Protein AF-A0A327Z6N2-F1 (afdb_monomer_lite)

Secondary structure (DSSP, 8-state):
---EEEE----HHHHHHT--SEEEETTEEEE----EEETTTTEEE-------

pLDDT: mean 78.46, std 18.61, range [43.28, 96.88]

InterPro domains:
  IPR035959 RutC-like superfamily [SSF55298] (2-39)

Organism: NCBI:txid1287878

Structure (mmCIF, N/CA/C/O backbone):
data_AF-A0A327Z6N2-F1
#
_entry.id   AF-A0A327Z6N2-F1
#
loop_
_atom_site.group_PDB
_atom_site.id
_atom_site.type_symbol
_atom_site.label_atom_id
_atom_site.label_alt_id
_atom_site.label_comp_id
_atom_site.label_asym_id
_atom_site.label_entity_id
_atom_site.label_seq_id
_atom_site.pdbx_PDB_ins_code
_atom_site.Cartn_x
_atom_site.Cartn_y
_atom_site.Cartn_z
_atom_site.occupancy
_atom_site.B_iso_or_equiv
_atom_site.auth_seq_id
_atom_site.auth_comp_id
_atom_site.auth_asym_id
_atom_site.auth_atom_id
_atom_site.pdbx_PDB_model_num
ATOM 1 N N . MET A 1 1 ? -10.715 3.091 19.131 1.00 56.94 1 MET A N 1
ATOM 2 C CA . MET A 1 1 ? -9.699 3.447 18.121 1.00 56.94 1 MET A CA 1
ATOM 3 C C . MET A 1 1 ? -9.993 2.645 16.878 1.00 56.94 1 MET A C 1
ATOM 5 O O . MET A 1 1 ? -10.136 1.433 16.982 1.00 56.94 1 MET A O 1
ATOM 9 N N . THR A 1 2 ? -10.158 3.311 15.747 1.00 69.19 2 THR A N 1
ATOM 10 C CA . THR A 1 2 ? -10.378 2.654 14.462 1.00 69.19 2 THR A CA 1
ATOM 11 C C . THR A 1 2 ? -9.107 1.887 14.085 1.00 69.19 2 THR A C 1
ATOM 13 O O . THR A 1 2 ? -8.018 2.455 14.100 1.00 69.19 2 THR A O 1
ATOM 16 N N . GLN A 1 3 ? -9.205 0.573 13.877 1.00 83.69 3 GLN A N 1
ATOM 17 C CA . GLN A 1 3 ? -8.032 -0.277 13.670 1.00 83.69 3 GLN A CA 1
ATOM 18 C C . GLN A 1 3 ? -7.504 -0.098 12.243 1.00 83.69 3 GLN A C 1
ATOM 20 O O . GLN A 1 3 ? -8.137 -0.540 11.288 1.00 83.69 3 GLN A O 1
ATOM 25 N N . ARG A 1 4 ? -6.326 0.520 12.105 1.00 93.81 4 ARG A N 1
ATOM 26 C CA . ARG A 1 4 ? -5.613 0.607 10.826 1.00 93.81 4 ARG A CA 1
ATOM 27 C C . ARG A 1 4 ? -4.927 -0.726 10.523 1.00 93.81 4 ARG A C 1
ATOM 2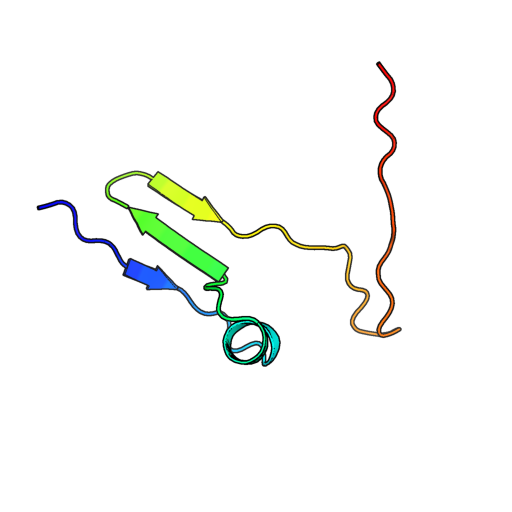9 O O . ARG A 1 4 ? -4.112 -1.184 11.324 1.00 93.81 4 ARG A O 1
ATOM 36 N N . ARG A 1 5 ? -5.209 -1.326 9.362 1.00 96.88 5 ARG A N 1
ATOM 37 C CA . ARG A 1 5 ? -4.583 -2.586 8.911 1.00 96.88 5 ARG A CA 1
ATOM 38 C C . ARG A 1 5 ? -3.997 -2.444 7.509 1.00 96.88 5 ARG A C 1
ATOM 40 O O . ARG A 1 5 ? -4.722 -2.124 6.572 1.00 96.88 5 ARG A O 1
ATOM 47 N N . ALA A 1 6 ? -2.704 -2.726 7.363 1.00 96.88 6 ALA A N 1
ATOM 48 C CA . ALA A 1 6 ? -2.051 -2.826 6.059 1.00 96.88 6 ALA A CA 1
ATOM 49 C C . ALA A 1 6 ? -2.348 -4.181 5.397 1.00 96.88 6 ALA A C 1
ATOM 51 O O . ALA A 1 6 ? -2.435 -5.207 6.074 1.00 96.88 6 ALA A O 1
ATOM 52 N N . ILE A 1 7 ? -2.509 -4.171 4.077 1.00 96.31 7 ILE A N 1
ATOM 53 C CA . ILE A 1 7 ? -2.725 -5.345 3.234 1.00 96.31 7 ILE A CA 1
ATOM 54 C C . ILE A 1 7 ? -1.632 -5.341 2.166 1.00 96.31 7 ILE A C 1
ATOM 56 O O . ILE A 1 7 ? -1.491 -4.364 1.430 1.00 96.31 7 ILE A O 1
ATOM 60 N N . PHE A 1 8 ? -0.881 -6.435 2.089 1.00 95.62 8 PHE A N 1
ATOM 61 C CA . PHE A 1 8 ? 0.207 -6.637 1.134 1.00 95.62 8 PHE A CA 1
ATOM 62 C C . PHE A 1 8 ? -0.195 -7.695 0.110 1.00 95.62 8 PHE A C 1
ATOM 64 O O . PHE A 1 8 ? -0.928 -8.630 0.437 1.00 95.62 8 PHE A O 1
ATOM 71 N N . SER A 1 9 ? 0.274 -7.542 -1.124 1.00 91.56 9 SER A N 1
ATOM 72 C CA . SER A 1 9 ? 0.083 -8.526 -2.195 1.00 91.56 9 SER A CA 1
ATOM 73 C C . SER A 1 9 ? 1.229 -9.530 -2.303 1.00 91.56 9 SER A C 1
ATOM 75 O O . SER A 1 9 ? 1.054 -10.574 -2.924 1.00 91.56 9 SER A O 1
ATOM 77 N N . GLY A 1 10 ? 2.377 -9.233 -1.688 1.00 92.69 10 GLY A N 1
ATOM 78 C CA . GLY A 1 10 ? 3.596 -10.033 -1.801 1.00 92.69 10 GLY A CA 1
ATOM 79 C C . GLY A 1 10 ? 4.464 -9.635 -2.996 1.00 92.69 10 GLY A C 1
ATOM 80 O O . GLY A 1 10 ? 5.357 -10.385 -3.376 1.00 92.69 10 GLY A O 1
ATOM 81 N N . SER A 1 11 ? 4.211 -8.474 -3.607 1.00 88.38 11 SER A N 1
ATOM 82 C CA . SER A 1 11 ? 5.065 -7.951 -4.673 1.00 88.38 11 SER A CA 1
ATOM 83 C C . SER A 1 11 ? 6.376 -7.429 -4.088 1.00 88.38 11 SER A C 1
ATOM 85 O O . SER A 1 11 ? 6.359 -6.689 -3.106 1.00 88.38 11 SER A O 1
ATOM 87 N N . GLU A 1 12 ? 7.506 -7.715 -4.742 1.00 90.25 12 GLU A N 1
ATOM 88 C CA . GLU A 1 12 ? 8.810 -7.153 -4.351 1.00 90.25 12 GLU A CA 1
ATOM 89 C C . GLU A 1 12 ? 8.803 -5.614 -4.291 1.00 90.25 12 GLU A C 1
ATOM 91 O O . GLU A 1 12 ? 9.557 -5.009 -3.534 1.00 90.25 12 GLU A O 1
ATOM 96 N N . TYR A 1 13 ? 7.931 -4.962 -5.066 1.00 86.62 13 TYR A N 1
ATOM 97 C CA . TYR A 1 13 ? 7.835 -3.509 -5.118 1.00 86.62 13 TYR A CA 1
ATOM 98 C C . TYR A 1 13 ? 7.323 -2.906 -3.808 1.00 86.62 13 TYR A C 1
ATOM 100 O O . TYR A 1 13 ? 7.737 -1.804 -3.452 1.00 86.62 13 TYR A O 1
ATOM 108 N N . GLU A 1 14 ? 6.463 -3.621 -3.079 1.00 92.44 14 GLU A N 1
ATOM 109 C CA . GLU A 1 14 ? 5.922 -3.169 -1.792 1.00 92.44 14 GLU A CA 1
ATOM 110 C C . GLU A 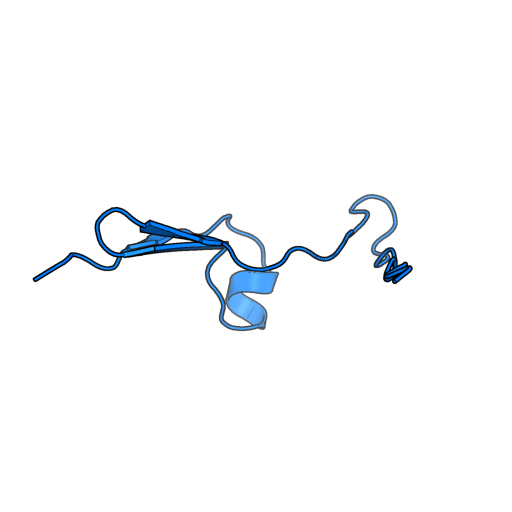1 14 ? 7.041 -3.015 -0.756 1.00 92.44 14 GLU A C 1
ATOM 112 O O . GLU A 1 14 ? 7.111 -2.003 -0.057 1.00 92.44 14 GLU A O 1
ATOM 117 N N . GLU A 1 15 ? 7.961 -3.981 -0.720 1.00 93.38 15 GLU A N 1
ATOM 118 C CA . GLU A 1 15 ? 9.148 -3.947 0.134 1.00 93.38 15 GLU A CA 1
ATOM 119 C C . GLU A 1 15 ? 10.180 -2.933 -0.379 1.00 93.38 15 GLU A C 1
ATOM 121 O O . GLU A 1 15 ? 10.675 -2.109 0.388 1.00 93.38 15 GLU A O 1
ATOM 126 N N . ARG A 1 16 ? 10.466 -2.937 -1.689 1.00 93.81 16 ARG A N 1
ATOM 127 C CA . ARG A 1 16 ? 11.500 -2.082 -2.297 1.00 93.81 16 ARG A CA 1
ATOM 128 C C . ARG A 1 16 ? 11.181 -0.591 -2.239 1.00 93.81 16 ARG A C 1
ATOM 130 O O . ARG A 1 16 ? 12.103 0.213 -2.130 1.00 93.81 16 ARG A O 1
ATOM 137 N N . PHE A 1 17 ? 9.909 -0.216 -2.345 1.00 90.62 17 PHE A N 1
ATOM 138 C CA . PHE A 1 17 ? 9.479 1.184 -2.404 1.00 90.62 17 PHE A CA 1
ATOM 139 C C . PHE A 1 17 ? 8.659 1.628 -1.186 1.00 90.62 17 PHE A C 1
ATOM 141 O O . PHE A 1 17 ? 8.274 2.793 -1.107 1.00 90.62 17 PHE A O 1
ATOM 148 N N . GLY A 1 18 ? 8.422 0.736 -0.220 1.00 93.19 18 GLY A N 1
ATOM 149 C CA . GLY A 1 18 ? 7.846 1.084 1.077 1.00 93.19 18 GLY A CA 1
ATOM 150 C C . GLY A 1 18 ? 6.369 1.473 1.022 1.00 93.19 18 GLY A C 1
ATOM 151 O O . GLY A 1 18 ? 5.977 2.486 1.603 1.00 93.19 18 GLY A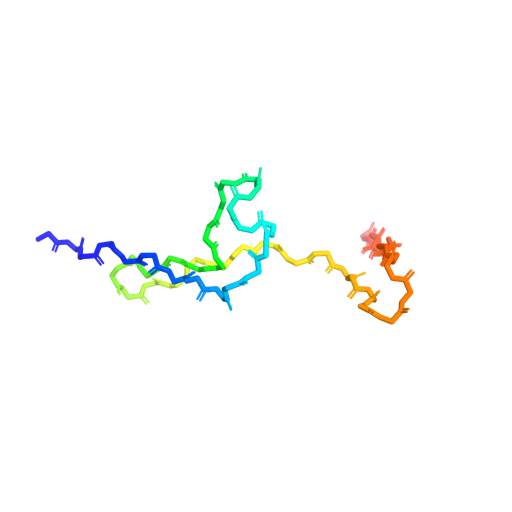 O 1
ATOM 152 N N . TYR A 1 19 ? 5.536 0.678 0.346 1.00 92.88 19 TYR A N 1
ATOM 153 C CA . TYR A 1 19 ? 4.082 0.884 0.309 1.00 92.88 19 TYR A CA 1
ATOM 154 C C . TYR A 1 19 ? 3.307 -0.423 0.539 1.00 92.88 19 TYR A C 1
ATOM 156 O O . TYR A 1 19 ? 3.810 -1.514 0.297 1.00 92.88 19 TYR A O 1
ATOM 164 N N . ALA A 1 20 ? 2.059 -0.317 1.006 1.00 95.00 20 ALA A N 1
ATOM 165 C CA . ALA A 1 20 ? 1.124 -1.444 1.100 1.00 95.00 20 ALA A CA 1
ATOM 166 C C . ALA A 1 20 ? 0.153 -1.410 -0.084 1.00 95.00 20 ALA A C 1
ATOM 168 O O . ALA A 1 20 ? -0.260 -0.320 -0.466 1.00 95.00 20 ALA A O 1
ATOM 169 N N . ARG A 1 21 ? -0.282 -2.558 -0.627 1.00 94.94 21 ARG A N 1
ATOM 170 C CA . ARG A 1 21 ? -1.314 -2.602 -1.687 1.00 94.94 21 ARG A CA 1
ATOM 171 C C . ARG A 1 21 ? -2.560 -1.810 -1.301 1.00 94.94 21 ARG A C 1
ATOM 173 O O . ARG A 1 21 ? -3.116 -1.087 -2.128 1.00 94.94 21 ARG A O 1
ATOM 180 N N . ALA A 1 22 ? -3.005 -1.994 -0.063 1.00 96.00 22 ALA A N 1
ATOM 181 C CA . ALA A 1 22 ? -4.149 -1.296 0.487 1.00 96.00 22 ALA A CA 1
ATOM 182 C C . ALA A 1 22 ? -4.029 -1.122 2.003 1.00 96.00 22 ALA A C 1
ATOM 184 O O . ALA A 1 22 ? -3.317 -1.856 2.691 1.00 96.00 22 ALA A O 1
ATOM 185 N N . VAL A 1 23 ? -4.775 -0.159 2.534 1.00 96.69 23 VAL A N 1
ATOM 186 C CA . VAL A 1 23 ? -4.940 0.064 3.969 1.00 96.69 23 VAL A CA 1
ATOM 187 C C . VAL A 1 23 ? -6.429 0.123 4.280 1.00 96.69 23 VAL A C 1
ATOM 189 O O . VAL A 1 23 ? -7.158 0.914 3.684 1.00 96.69 23 VAL A O 1
ATOM 192 N N . LEU A 1 24 ? -6.869 -0.708 5.222 1.00 96.19 24 LEU A N 1
ATOM 193 C CA . LEU A 1 24 ? -8.172 -0.566 5.862 1.00 96.19 24 LEU A CA 1
ATOM 194 C C . LEU A 1 24 ? -8.043 0.472 6.979 1.00 96.19 24 LEU A C 1
ATOM 196 O O . LEU A 1 24 ? -7.196 0.314 7.864 1.00 96.19 24 LEU A O 1
ATOM 200 N N . ASP A 1 25 ? -8.878 1.503 6.934 1.00 94.50 25 ASP A N 1
ATOM 201 C CA . ASP A 1 25 ? -9.027 2.508 7.982 1.00 94.50 25 ASP A CA 1
ATOM 202 C C . ASP A 1 25 ? -10.517 2.691 8.286 1.00 94.50 25 ASP A C 1
ATOM 204 O O . ASP A 1 25 ? -11.248 3.401 7.596 1.00 94.50 25 ASP A O 1
ATOM 208 N N . GLY A 1 26 ? -10.990 1.954 9.291 1.00 91.38 26 GLY A N 1
ATOM 209 C CA . GLY A 1 26 ? -12.403 1.927 9.662 1.00 91.38 26 GLY A CA 1
ATOM 210 C C . GLY A 1 26 ? -13.272 1.260 8.620 1.00 91.38 26 GLY A C 1
ATOM 211 O O . GLY A 1 26 ? -13.116 0.072 8.353 1.00 91.38 26 GLY A O 1
ATOM 212 N N . ASP A 1 27 ? -14.211 2.025 8.080 1.00 94.00 27 ASP A N 1
ATOM 213 C CA . ASP A 1 27 ? -15.129 1.622 7.018 1.00 94.00 27 ASP A CA 1
ATOM 214 C C . ASP A 1 27 ? -14.569 1.896 5.613 1.00 94.00 27 ASP A C 1
ATOM 216 O O . ASP A 1 27 ? -15.210 1.564 4.616 1.00 94.00 27 ASP A O 1
ATOM 220 N N . ARG A 1 28 ? -13.371 2.486 5.514 1.00 94.94 28 ARG A N 1
ATOM 221 C CA . ARG A 1 28 ? -12.749 2.863 4.243 1.00 94.94 28 ARG A CA 1
ATOM 222 C C . ARG A 1 28 ? -11.566 1.976 3.905 1.00 94.94 28 ARG A C 1
ATOM 224 O O . ARG A 1 28 ? -10.773 1.589 4.762 1.00 94.94 28 ARG A O 1
ATOM 231 N N . VAL A 1 29 ? -11.409 1.721 2.610 1.00 95.75 29 VAL A N 1
ATOM 232 C CA . VAL A 1 29 ? -10.230 1.067 2.044 1.00 95.75 29 VAL A CA 1
ATOM 233 C C . VAL A 1 29 ? -9.522 2.057 1.131 1.00 95.75 29 VAL A C 1
ATOM 235 O O . VAL A 1 29 ? -10.103 2.559 0.173 1.00 95.75 29 VAL A O 1
ATOM 238 N N . HIS A 1 30 ? -8.260 2.332 1.437 1.00 94.56 30 HIS A N 1
ATOM 239 C CA . HIS A 1 30 ? -7.376 3.163 0.629 1.00 94.56 30 HIS A CA 1
ATOM 240 C C . HIS A 1 30 ? -6.510 2.230 -0.210 1.00 94.56 30 HIS A C 1
ATOM 242 O O . HIS A 1 30 ? -5.803 1.392 0.349 1.00 94.56 30 HIS A O 1
ATOM 248 N N . VAL A 1 31 ? -6.573 2.354 -1.533 1.00 94.31 31 VAL A N 1
ATOM 249 C CA . VAL A 1 31 ? -5.850 1.484 -2.470 1.00 94.31 31 VAL A CA 1
ATOM 250 C C . VAL A 1 31 ? -4.710 2.273 -3.102 1.00 94.31 31 VAL A C 1
ATOM 252 O O . VAL A 1 31 ? -4.907 3.411 -3.529 1.00 94.31 31 VAL A O 1
ATOM 255 N N . SER A 1 32 ? -3.51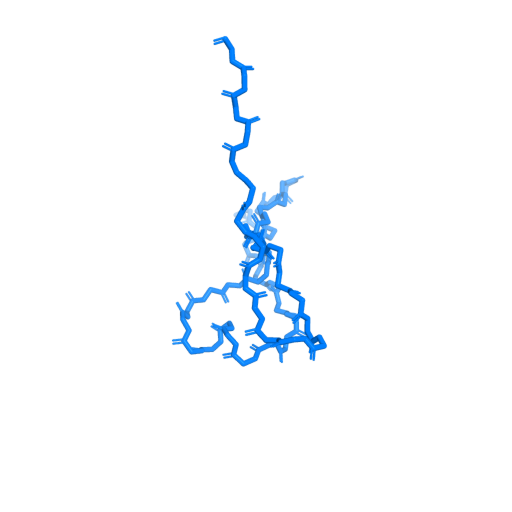4 1.688 -3.150 1.00 92.50 32 SER A N 1
ATOM 256 C CA . SER A 1 32 ? -2.381 2.296 -3.849 1.00 92.50 32 SER A CA 1
ATOM 257 C C . SER A 1 32 ? -2.612 2.320 -5.355 1.00 92.50 32 SER A C 1
ATOM 259 O O . SER A 1 32 ? -3.143 1.367 -5.922 1.00 92.50 32 SER A O 1
ATOM 261 N N . GLY A 1 33 ? -2.163 3.395 -6.008 1.00 84.31 33 GLY A N 1
ATOM 262 C CA . GLY A 1 33 ? -2.215 3.507 -7.462 1.00 84.31 33 GLY A CA 1
ATOM 263 C C . GLY A 1 33 ? -1.454 2.368 -8.141 1.00 84.31 33 GLY A C 1
ATOM 264 O O . GLY A 1 33 ? -0.367 1.982 -7.707 1.00 84.31 33 GLY A O 1
ATOM 265 N N . THR A 1 34 ? -2.036 1.826 -9.204 1.00 72.69 34 THR A N 1
ATOM 266 C CA . THR A 1 34 ? -1.388 0.858 -10.090 1.00 72.69 34 THR A CA 1
ATOM 267 C C . THR A 1 34 ? -1.025 1.565 -11.386 1.00 72.69 34 THR A C 1
ATOM 269 O O . THR A 1 34 ? -1.899 2.130 -12.039 1.00 72.69 34 THR A O 1
ATOM 272 N N . THR A 1 35 ? 0.247 1.536 -11.774 1.00 70.62 35 THR A N 1
ATOM 273 C CA . THR A 1 35 ? 0.625 1.750 -13.174 1.00 70.62 35 THR A CA 1
ATOM 274 C C . THR A 1 35 ? 0.154 0.552 -14.001 1.00 70.62 35 THR A C 1
ATOM 276 O O . THR A 1 35 ? 0.094 -0.563 -13.476 1.00 70.62 35 THR A O 1
ATOM 279 N N . GLY A 1 36 ? -0.197 0.770 -15.274 1.00 62.00 36 GLY A N 1
ATOM 280 C CA . GLY A 1 36 ? -0.443 -0.305 -16.239 1.00 62.00 36 GLY A CA 1
ATOM 281 C C . GLY A 1 36 ? 0.864 -1.039 -16.508 1.00 62.00 36 GLY A C 1
ATOM 282 O O . GLY A 1 36 ? 1.576 -0.725 -17.451 1.00 62.00 36 GLY A O 1
ATOM 283 N N . PHE A 1 37 ? 1.258 -1.918 -15.591 1.00 60.16 37 PHE A N 1
ATOM 284 C CA . PHE A 1 37 ? 2.481 -2.690 -15.713 1.00 60.16 37 PHE A CA 1
ATOM 285 C C . PHE A 1 37 ? 2.150 -3.979 -16.452 1.00 60.16 37 PHE A C 1
ATOM 287 O O . PHE A 1 37 ? 1.484 -4.863 -15.904 1.00 60.16 37 PHE A O 1
ATOM 294 N N . ASP A 1 38 ? 2.598 -4.079 -17.700 1.00 59.03 38 ASP A N 1
ATOM 295 C CA . ASP A 1 38 ? 2.530 -5.331 -18.439 1.00 59.03 38 ASP A CA 1
ATOM 296 C C . ASP A 1 38 ? 3.613 -6.270 -17.889 1.00 59.03 38 ASP A C 1
ATOM 298 O O . ASP A 1 38 ? 4.802 -6.133 -18.184 1.00 59.03 38 ASP A O 1
ATOM 302 N N . TYR A 1 39 ? 3.200 -7.237 -17.069 1.00 59.19 39 TYR A N 1
ATOM 303 C CA . TYR A 1 39 ? 4.090 -8.234 -16.471 1.00 59.19 39 TYR A CA 1
ATOM 304 C C . TYR A 1 39 ? 4.721 -9.194 -17.497 1.00 59.19 39 TYR A C 1
ATOM 306 O O . TYR A 1 39 ? 5.672 -9.892 -17.149 1.00 59.19 39 TYR A O 1
ATOM 314 N N . VAL A 1 40 ? 4.232 -9.238 -18.743 1.00 60.81 40 VAL A N 1
ATOM 315 C CA . VAL A 1 40 ? 4.850 -10.006 -19.838 1.00 60.81 40 VAL A CA 1
ATOM 316 C C . VAL A 1 40 ? 6.001 -9.220 -20.469 1.00 60.81 40 VAL A C 1
ATOM 318 O O . VAL A 1 40 ? 7.002 -9.817 -20.868 1.00 60.81 40 VAL A O 1
ATOM 321 N N . ARG A 1 41 ? 5.886 -7.887 -20.535 1.00 58.94 41 ARG A N 1
ATOM 322 C CA . ARG A 1 41 ? 6.884 -6.999 -21.157 1.00 58.94 41 ARG A CA 1
ATOM 323 C C . ARG A 1 41 ? 7.837 -6.303 -20.186 1.00 58.94 41 ARG A C 1
ATOM 325 O O . ARG A 1 41 ? 8.888 -5.859 -20.631 1.00 58.94 41 ARG A O 1
ATOM 332 N N . ILE A 1 42 ? 7.515 -6.227 -18.892 1.00 58.38 42 ILE A N 1
ATOM 333 C CA . ILE A 1 42 ? 8.207 -5.354 -17.922 1.00 58.38 42 ILE A CA 1
ATOM 334 C C . ILE A 1 42 ? 8.235 -3.899 -18.448 1.00 58.38 42 ILE A C 1
ATOM 336 O O . ILE A 1 42 ? 9.260 -3.223 -18.418 1.00 58.38 42 ILE A O 1
ATOM 340 N N . GLU A 1 43 ? 7.102 -3.407 -18.958 1.00 57.75 43 GLU A N 1
ATOM 341 C CA . GLU A 1 43 ? 6.945 -2.025 -19.437 1.00 57.75 43 GLU A CA 1
ATOM 342 C C . GLU A 1 43 ? 5.748 -1.350 -18.752 1.00 57.75 43 GLU A C 1
ATOM 344 O O . GLU A 1 43 ? 4.749 -1.994 -18.425 1.00 57.75 43 GLU A O 1
ATOM 349 N N . ILE A 1 44 ? 5.865 -0.042 -18.503 1.00 60.09 44 ILE A N 1
ATOM 350 C CA . ILE A 1 44 ? 4.767 0.787 -17.994 1.00 60.09 44 ILE A CA 1
ATOM 351 C C . ILE A 1 44 ? 4.017 1.360 -19.201 1.00 60.09 44 ILE A C 1
ATOM 353 O O . ILE A 1 44 ? 4.576 2.176 -19.933 1.00 60.09 44 ILE A O 1
ATOM 357 N N . GLU A 1 45 ? 2.750 0.986 -19.379 1.00 57.84 45 GLU A N 1
ATOM 358 C CA . GLU A 1 45 ? 1.835 1.683 -20.283 1.00 57.84 45 GLU A CA 1
ATOM 359 C C . GLU A 1 45 ? 1.528 3.068 -19.703 1.00 57.84 45 GLU A C 1
ATOM 361 O O . GLU A 1 45 ? 0.917 3.219 -18.640 1.00 57.84 45 GLU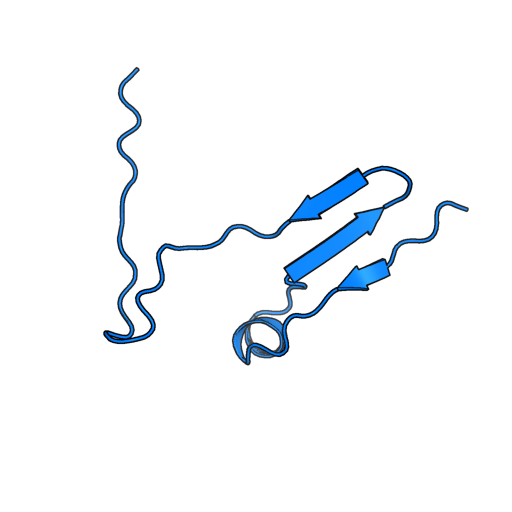 A O 1
ATOM 366 N N . ALA A 1 46 ? 2.010 4.103 -20.386 1.00 48.88 46 ALA A N 1
ATOM 367 C CA . ALA A 1 46 ? 1.701 5.482 -20.058 1.00 48.88 46 ALA A CA 1
ATOM 368 C C . ALA A 1 46 ? 0.412 5.895 -20.779 1.00 48.88 46 ALA A C 1
ATOM 370 O O . ALA A 1 46 ? 0.456 6.278 -21.944 1.00 48.88 46 ALA A O 1
ATOM 371 N N . GLU A 1 47 ? -0.723 5.885 -20.082 1.00 54.09 47 GLU A N 1
ATOM 372 C CA . GLU A 1 47 ? -1.914 6.607 -20.533 1.00 54.09 47 GLU A CA 1
ATOM 373 C C . GLU A 1 47 ? -2.331 7.661 -19.506 1.00 54.09 47 GLU A C 1
ATOM 375 O O . GLU A 1 47 ? -2.848 7.368 -18.431 1.00 54.09 47 GLU A O 1
ATOM 380 N N . ALA A 1 48 ? -2.124 8.923 -19.876 1.00 47.62 48 ALA A N 1
ATOM 381 C CA . ALA A 1 48 ? -2.818 10.062 -19.295 1.00 47.62 48 ALA A CA 1
ATOM 382 C C . ALA A 1 48 ? -3.503 10.823 -20.435 1.00 47.62 48 ALA A C 1
ATOM 384 O O . ALA A 1 48 ? -3.020 11.859 -20.886 1.00 47.62 48 ALA A O 1
ATOM 385 N N . HIS A 1 49 ? -4.624 10.294 -20.930 1.00 43.28 49 HIS A N 1
ATOM 386 C CA . HIS A 1 49 ? -5.535 11.061 -21.776 1.00 43.28 49 HIS A CA 1
ATOM 387 C C . HIS A 1 49 ? -6.629 11.675 -20.896 1.00 43.28 49 HIS A C 1
ATOM 389 O O . HIS A 1 49 ? -7.751 11.184 -20.817 1.00 43.28 49 HIS A O 1
ATOM 395 N N . LEU A 1 50 ? -6.286 12.757 -20.193 1.00 44.59 50 LEU A N 1
ATOM 396 C CA . LEU A 1 50 ? -7.292 13.681 -19.677 1.00 44.59 50 LEU A CA 1
ATOM 397 C C . LEU A 1 50 ? -7.648 14.642 -20.813 1.00 44.59 50 LEU A C 1
ATOM 399 O O . LEU A 1 50 ? -7.006 15.671 -20.999 1.00 44.59 50 LEU A O 1
ATOM 403 N N . SER A 1 51 ? -8.666 14.277 -21.591 1.00 46.38 51 SER A N 1
ATOM 404 C CA . SER A 1 51 ? -9.465 15.268 -22.304 1.00 46.38 51 SER A CA 1
ATOM 405 C C . SER A 1 51 ? -10.400 15.915 -21.280 1.00 46.38 51 SER A C 1
ATOM 407 O O . SER A 1 51 ? -11.288 15.252 -20.745 1.00 46.38 51 SER A O 1
ATOM 409 N N . SER A 1 52 ? -10.182 17.200 -21.004 1.00 47.47 52 SER A N 1
ATOM 410 C CA . SER A 1 52 ? -11.239 18.130 -20.592 1.00 47.47 52 SER A CA 1
ATOM 411 C C . SER A 1 52 ? -11.203 19.335 -21.510 1.00 47.47 52 SER A C 1
ATOM 413 O O . SER A 1 52 ? -10.083 19.882 -21.644 1.00 47.47 52 SER A O 1
#

Sequence (52 aa):
MTQRRAIFSGSEY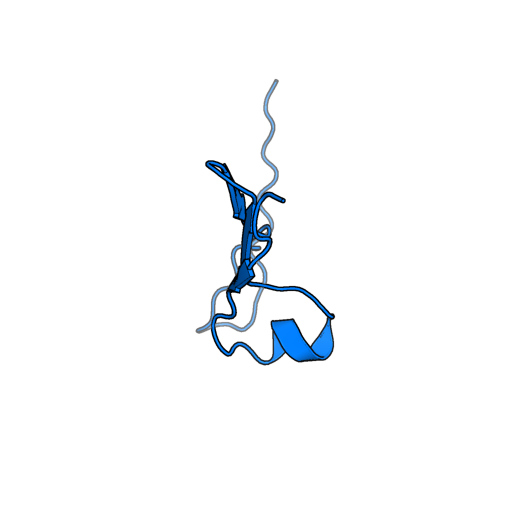EERFGYARAVLDGDRVHVSGTTGFDYVRIEIEAEAHLSS

Radius of gyration: 14.46 Å; chains: 1; bounding box: 27×28×40 Å

Foldseek 3Di:
DFDKDFAAPPDPCCVVVVHGQWIDGHPDIDGDDDFPQDPVVRDGDDDDPPDD